Protein AF-I4HE65-F1 (afdb_monomer_lite)

Radius of gyration: 12.99 Å; chains: 1; bounding box: 29×21×35 Å

Organism: NCBI:txid1160283

pLDDT: mean 79.61, std 14.49, range [44.88, 96.38]

InterPro domains:
  IPR002636 Protein from unkown function DUF29 [PF01724] (11-68)
  IPR002636 Protein from unkown function DUF29 [PTHR34235] (2-67)

Foldseek 3Di:
DVVLLVVLVVCCVVPVPVSVVVQVVCVVVVVVVNDNVPVVVVVLVVVCVVVVPPSVVVVVVVVCVVVVVVVVVD

Structure (mmCIF, N/CA/C/O backbone):
data_AF-I4HE65-F1
#
_entry.id   AF-I4HE65-F1
#
loop_
_atom_site.group_PDB
_atom_site.id
_atom_site.type_symbol
_atom_site.label_atom_id
_atom_site.label_alt_id
_atom_site.label_comp_id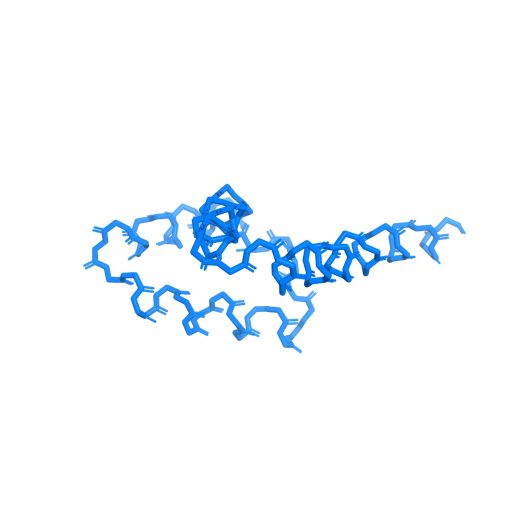
_atom_site.label_asym_id
_atom_site.label_entity_id
_atom_site.label_seq_id
_atom_site.pdbx_PDB_ins_code
_atom_site.Cartn_x
_atom_site.Cartn_y
_atom_site.Cartn_z
_atom_site.occupancy
_atom_site.B_iso_or_equiv
_atom_site.auth_seq_id
_atom_site.auth_comp_id
_atom_site.auth_asym_id
_atom_site.auth_atom_id
_atom_site.pdbx_PDB_model_num
ATOM 1 N N . MET A 1 1 ? -9.332 9.641 -15.281 1.00 60.19 1 MET A N 1
ATOM 2 C CA . MET A 1 1 ? -8.285 9.057 -14.411 1.00 60.19 1 MET A CA 1
ATOM 3 C C . MET A 1 1 ? -8.392 9.561 -12.975 1.00 60.19 1 MET A C 1
ATOM 5 O O . MET A 1 1 ? -8.663 8.741 -12.114 1.00 60.19 1 MET A O 1
ATOM 9 N N . MET A 1 2 ? -8.327 10.876 -12.714 1.00 66.50 2 MET A N 1
ATOM 10 C CA . MET A 1 2 ? -8.432 11.459 -11.355 1.00 66.50 2 MET A CA 1
ATOM 11 C C . MET A 1 2 ? -9.675 11.029 -10.548 1.00 66.50 2 MET A C 1
ATOM 13 O O . MET A 1 2 ? -9.594 10.865 -9.336 1.00 66.50 2 MET A O 1
ATOM 17 N N . GLN A 1 3 ? -10.801 10.795 -11.231 1.00 80.31 3 GLN A N 1
ATOM 18 C CA . GLN A 1 3 ? -12.053 10.319 -10.628 1.00 80.31 3 GLN A CA 1
ATOM 19 C C . GLN A 1 3 ? -11.951 8.894 -10.060 1.00 80.31 3 GLN A C 1
ATOM 21 O O . GLN A 1 3 ? -12.539 8.606 -9.026 1.00 80.31 3 GLN A O 1
ATOM 26 N N . ARG A 1 4 ? -11.180 8.003 -10.702 1.00 88.00 4 ARG A N 1
ATOM 27 C CA . ARG A 1 4 ? -11.068 6.606 -10.258 1.00 88.00 4 ARG A CA 1
ATOM 28 C C . ARG A 1 4 ? -10.199 6.473 -9.013 1.00 88.00 4 ARG A C 1
ATOM 30 O O . ARG A 1 4 ? -10.571 5.739 -8.113 1.00 88.00 4 ARG A O 1
ATOM 37 N N . ILE A 1 5 ? -9.111 7.240 -8.936 1.00 91.50 5 ILE A N 1
ATOM 38 C CA . ILE A 1 5 ? -8.266 7.290 -7.736 1.00 91.50 5 ILE A CA 1
ATOM 39 C C . ILE A 1 5 ? -9.071 7.834 -6.547 1.00 91.50 5 ILE A C 1
ATOM 41 O O . ILE A 1 5 ? -9.008 7.264 -5.469 1.00 91.50 5 ILE A O 1
ATOM 45 N N . HIS A 1 6 ? -9.886 8.880 -6.741 1.00 91.88 6 HIS A N 1
ATOM 46 C CA . HIS A 1 6 ? -10.746 9.404 -5.668 1.00 91.88 6 HIS A CA 1
ATOM 47 C C . HIS A 1 6 ? -11.797 8.393 -5.198 1.00 91.88 6 HIS A C 1
ATOM 49 O O . HIS A 1 6 ? -12.029 8.283 -4.000 1.00 91.88 6 HIS A O 1
ATOM 55 N N . ALA A 1 7 ? -12.413 7.647 -6.118 1.00 92.81 7 ALA A N 1
ATOM 56 C CA . ALA A 1 7 ? -13.343 6.582 -5.753 1.00 92.81 7 ALA A CA 1
ATOM 57 C C . ALA A 1 7 ? -12.644 5.456 -4.975 1.00 92.81 7 ALA A C 1
ATOM 59 O O . ALA A 1 7 ? -13.209 4.951 -4.013 1.00 92.81 7 ALA A O 1
ATOM 60 N N . LEU A 1 8 ? -11.408 5.103 -5.351 1.00 94.00 8 LEU A N 1
ATOM 61 C CA . LEU A 1 8 ? -10.604 4.130 -4.610 1.00 94.00 8 LEU A CA 1
ATOM 62 C C . LEU A 1 8 ? -10.277 4.642 -3.198 1.00 94.00 8 LEU A C 1
ATOM 64 O O . LEU A 1 8 ? -10.481 3.912 -2.240 1.00 94.00 8 LEU A O 1
ATOM 68 N N . LYS A 1 9 ? -9.879 5.913 -3.058 1.00 95.06 9 LYS A N 1
ATOM 69 C CA . LYS A 1 9 ? -9.647 6.545 -1.748 1.00 95.06 9 LYS A CA 1
ATOM 70 C C . LYS A 1 9 ? -10.882 6.490 -0.856 1.00 95.06 9 LYS A C 1
ATOM 72 O O . LYS A 1 9 ? -10.787 6.153 0.311 1.00 95.06 9 LYS A O 1
ATOM 77 N N . GLN A 1 10 ? -12.056 6.794 -1.405 1.00 95.38 10 GLN A N 1
ATOM 78 C CA . GLN A 1 10 ? -13.309 6.680 -0.654 1.00 95.38 10 GLN A CA 1
ATOM 79 C C . GLN A 1 10 ? -13.635 5.233 -0.283 1.00 95.38 10 GLN A C 1
ATOM 81 O O . GLN A 1 10 ? -14.186 4.995 0.785 1.00 95.38 10 GLN A O 1
ATOM 86 N N . LEU A 1 11 ? -13.315 4.280 -1.161 1.00 95.25 11 LEU A N 1
ATOM 87 C CA . LEU A 1 11 ? -13.543 2.867 -0.900 1.00 95.25 11 LEU A CA 1
ATOM 88 C C . LEU A 1 11 ? -12.669 2.362 0.248 1.00 95.25 11 LEU A C 1
ATOM 90 O O . LEU A 1 11 ? -13.181 1.620 1.068 1.00 95.25 11 LEU A O 1
ATOM 94 N N . TYR A 1 12 ? -11.416 2.811 0.352 1.00 95.50 12 TYR A N 1
ATOM 95 C CA . TYR A 1 12 ? -10.544 2.490 1.486 1.00 95.50 12 TYR A CA 1
ATOM 96 C C . TYR A 1 12 ? -11.182 2.869 2.833 1.00 95.50 12 TYR A C 1
ATOM 98 O O . TYR A 1 12 ? -11.247 2.049 3.740 1.00 95.50 12 TYR A O 1
ATOM 106 N N . GLU A 1 13 ? -11.751 4.074 2.929 1.00 95.06 13 GLU A N 1
ATOM 107 C CA . GLU A 1 13 ? -12.384 4.575 4.160 1.00 95.06 13 GLU A CA 1
ATOM 108 C C . GLU A 1 13 ? -13.675 3.834 4.551 1.00 95.06 13 GLU A C 1
ATOM 110 O O . GLU A 1 13 ? -14.100 3.877 5.707 1.00 95.06 13 GLU A O 1
ATOM 115 N N . ILE A 1 14 ? -14.359 3.223 3.579 1.00 94.69 14 ILE A N 1
ATOM 116 C CA . ILE A 1 14 ? -15.694 2.634 3.764 1.00 94.69 14 ILE A CA 1
ATOM 117 C C . ILE A 1 14 ? -15.628 1.103 3.849 1.00 94.69 14 ILE A C 1
ATOM 119 O O . ILE A 1 14 ? -16.388 0.506 4.612 1.00 94.69 14 ILE A O 1
ATOM 123 N N . ASP A 1 15 ? -14.765 0.481 3.047 1.00 93.62 15 ASP A N 1
ATOM 124 C CA . ASP A 1 15 ? -14.581 -0.966 2.916 1.00 93.62 15 ASP A CA 1
ATOM 125 C C . ASP A 1 15 ? -13.153 -1.272 2.414 1.00 93.62 15 ASP A C 1
ATOM 127 O O . ASP A 1 15 ? -12.885 -1.443 1.216 1.00 93.62 15 ASP A O 1
ATOM 131 N N . ASP A 1 16 ? -12.223 -1.335 3.364 1.00 87.62 16 ASP A N 1
ATOM 132 C CA . ASP A 1 16 ? -10.805 -1.648 3.172 1.00 87.62 16 ASP A CA 1
ATOM 133 C C . ASP A 1 16 ? -10.588 -3.017 2.496 1.00 87.62 16 ASP A C 1
ATOM 135 O O . ASP A 1 16 ? -9.719 -3.177 1.632 1.00 87.62 16 ASP A O 1
ATOM 139 N N . SER A 1 17 ? -11.428 -4.007 2.812 1.00 88.56 17 SER A N 1
ATOM 140 C CA . SER A 1 17 ? -11.374 -5.340 2.207 1.00 88.56 17 SER A CA 1
ATOM 141 C C . SER A 1 17 ? -11.692 -5.303 0.710 1.00 88.56 17 SER A C 1
ATOM 143 O O . SER A 1 17 ? -10.977 -5.902 -0.107 1.00 88.56 17 SER A O 1
ATOM 145 N N . GLN A 1 18 ? -12.743 -4.573 0.326 1.00 92.56 18 GLN A N 1
ATOM 146 C CA . GLN A 1 18 ? -13.102 -4.390 -1.076 1.00 92.56 18 GLN A CA 1
ATOM 147 C C . GLN A 1 18 ? -12.051 -3.553 -1.814 1.00 92.56 18 GLN A C 1
ATOM 149 O O . GLN A 1 18 ? -11.670 -3.897 -2.941 1.00 92.56 18 GLN A O 1
ATOM 154 N N . TRP A 1 19 ? -11.539 -2.501 -1.173 1.00 96.38 19 TRP A N 1
ATOM 155 C CA . TRP A 1 19 ? -10.437 -1.697 -1.696 1.00 96.38 19 TRP A CA 1
ATOM 156 C C . TRP A 1 19 ? -9.199 -2.549 -1.994 1.00 96.38 19 TRP A C 1
ATOM 158 O O . TRP A 1 19 ? -8.631 -2.441 -3.084 1.00 96.38 19 TRP A O 1
ATOM 168 N N . LEU A 1 20 ? -8.812 -3.455 -1.092 1.00 91.38 20 LEU A N 1
ATOM 169 C CA . LEU A 1 20 ? -7.652 -4.325 -1.287 1.00 91.38 20 LEU A CA 1
ATOM 170 C C . LEU A 1 20 ? -7.844 -5.232 -2.511 1.00 91.38 20 LEU A C 1
ATOM 172 O O . LEU A 1 20 ? -6.926 -5.403 -3.317 1.00 91.38 20 L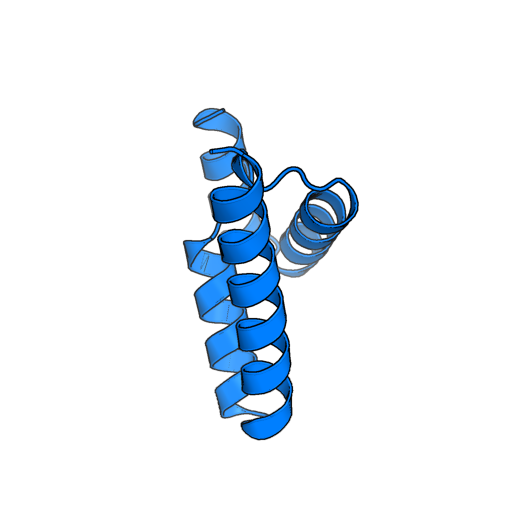EU A O 1
ATOM 176 N N . GLY A 1 21 ? -9.049 -5.778 -2.693 1.00 91.94 21 GLY A N 1
ATOM 177 C CA . GLY A 1 21 ? -9.399 -6.579 -3.867 1.00 91.94 21 GLY A CA 1
ATOM 178 C C . GLY A 1 21 ? -9.276 -5.803 -5.185 1.00 91.94 21 GLY A C 1
ATOM 179 O O . GLY A 1 21 ? -8.679 -6.300 -6.147 1.00 91.94 21 GLY A O 1
ATOM 180 N N . GLU A 1 22 ? -9.793 -4.574 -5.225 1.00 93.94 22 GLU A N 1
ATOM 181 C CA . GLU A 1 22 ? -9.676 -3.664 -6.374 1.00 93.94 22 GLU A CA 1
ATOM 182 C C . GLU A 1 22 ? -8.210 -3.301 -6.655 1.00 93.94 22 GLU A C 1
ATOM 184 O O . GLU A 1 22 ? -7.743 -3.429 -7.790 1.00 93.94 22 GLU A O 1
ATOM 189 N N . THR A 1 23 ? -7.452 -2.931 -5.622 1.00 92.56 23 THR A N 1
ATOM 190 C CA . THR A 1 23 ? -6.026 -2.590 -5.703 1.00 92.56 23 THR A CA 1
ATOM 191 C C . THR A 1 23 ? -5.198 -3.759 -6.244 1.00 92.56 23 THR A C 1
ATOM 193 O O . THR A 1 23 ? -4.399 -3.584 -7.168 1.00 92.56 23 THR A O 1
ATOM 196 N N . VAL A 1 24 ? -5.443 -4.986 -5.771 1.00 90.75 24 VAL A N 1
ATOM 197 C CA . VAL A 1 24 ? -4.800 -6.204 -6.297 1.00 90.75 24 VAL A CA 1
ATOM 198 C C . VAL A 1 24 ? -5.177 -6.455 -7.759 1.00 90.75 24 VAL A C 1
ATOM 200 O O . VAL A 1 24 ? -4.323 -6.846 -8.559 1.00 90.75 24 VAL A O 1
ATOM 203 N N . SER A 1 25 ? -6.435 -6.226 -8.138 1.00 93.00 25 SER A N 1
ATOM 204 C CA . SER A 1 25 ? -6.882 -6.357 -9.528 1.00 93.00 25 SER A CA 1
ATOM 205 C C . SER A 1 25 ? -6.167 -5.363 -10.450 1.00 93.00 25 SER A C 1
ATOM 207 O O . SER A 1 25 ? -5.677 -5.741 -11.517 1.00 93.00 25 SER A O 1
ATOM 209 N N . LEU A 1 26 ? -6.029 -4.105 -10.025 1.00 93.31 26 LEU A N 1
ATOM 210 C CA . LEU A 1 26 ? -5.307 -3.072 -10.772 1.00 93.31 26 LEU A CA 1
ATOM 211 C C . LEU A 1 26 ? -3.820 -3.417 -10.930 1.00 93.31 26 LEU A C 1
ATOM 213 O O . LEU A 1 26 ? -3.278 -3.272 -12.028 1.00 93.31 26 LEU A O 1
ATOM 217 N N . LEU A 1 27 ? -3.182 -3.935 -9.874 1.00 87.44 27 LEU A N 1
ATOM 218 C CA . LEU A 1 27 ? -1.798 -4.415 -9.917 1.00 87.44 27 LEU A CA 1
ATOM 219 C C . LEU A 1 27 ? -1.628 -5.570 -10.913 1.00 87.44 27 LEU A C 1
ATOM 221 O O . LEU A 1 27 ? -0.746 -5.515 -11.769 1.00 87.44 27 LEU A O 1
ATOM 225 N N . ARG A 1 28 ? -2.505 -6.583 -10.866 1.00 88.50 28 ARG A N 1
ATOM 226 C CA . ARG A 1 28 ? -2.478 -7.730 -11.797 1.00 88.50 28 ARG A CA 1
ATOM 227 C C . ARG A 1 28 ? -2.654 -7.327 -13.257 1.00 88.50 28 ARG A C 1
ATOM 229 O O . ARG A 1 28 ? -2.113 -7.989 -14.133 1.00 88.50 28 ARG A O 1
ATOM 236 N N . ASN A 1 29 ? -3.398 -6.254 -13.510 1.00 91.56 29 ASN A N 1
ATOM 237 C CA . ASN A 1 29 ? -3.645 -5.735 -14.853 1.00 91.56 29 ASN A CA 1
ATOM 238 C C . ASN A 1 29 ? -2.651 -4.636 -15.269 1.00 91.56 29 ASN A C 1
ATOM 240 O O . ASN A 1 29 ? -2.840 -4.014 -16.314 1.00 91.56 29 ASN A O 1
ATOM 244 N N . HIS A 1 30 ? -1.607 -4.380 -14.471 1.00 87.94 30 HIS A N 1
ATOM 245 C CA . HIS A 1 30 ? -0.574 -3.371 -14.735 1.00 87.94 30 HIS A CA 1
ATOM 246 C C . HIS A 1 30 ? -1.147 -1.944 -14.883 1.00 87.94 30 HIS A C 1
ATOM 248 O O . HIS A 1 30 ? -0.582 -1.080 -15.556 1.00 87.94 30 HIS A O 1
ATOM 254 N N . GLN A 1 31 ? -2.285 -1.664 -14.242 1.00 89.94 31 GLN A N 1
ATOM 255 C CA . GLN A 1 31 ? -3.012 -0.396 -14.339 1.00 89.94 31 GLN A CA 1
ATOM 256 C C . GLN A 1 31 ? -2.545 0.621 -13.286 1.00 89.94 31 GLN A C 1
ATOM 258 O O . GLN A 1 31 ? -3.354 1.227 -12.585 1.00 89.94 31 GLN A O 1
ATOM 263 N N . PHE A 1 32 ? -1.232 0.836 -13.185 1.00 86.62 32 PHE A N 1
ATOM 264 C CA . PHE A 1 32 ? -0.610 1.601 -12.093 1.00 86.62 32 PHE A CA 1
ATOM 265 C C . PHE A 1 32 ? -1.091 3.054 -11.979 1.00 86.62 32 PHE A C 1
ATOM 267 O O . PHE A 1 32 ? -1.186 3.591 -10.883 1.00 86.62 32 PHE A O 1
ATOM 274 N N . GLN A 1 33 ? -1.475 3.680 -13.095 1.00 89.12 33 GLN A N 1
ATOM 275 C CA . GLN A 1 33 ? -1.978 5.062 -13.134 1.00 89.12 33 GLN A CA 1
ATOM 276 C C . GLN A 1 33 ? -3.339 5.252 -12.442 1.00 89.12 33 GLN A C 1
ATOM 278 O O . GLN A 1 33 ? -3.825 6.375 -12.334 1.00 89.12 33 GLN A O 1
ATOM 283 N N . GLN A 1 34 ? -3.994 4.160 -12.045 1.00 91.38 34 GLN A N 1
ATOM 284 C CA . GLN A 1 34 ? -5.293 4.168 -11.373 1.00 91.38 34 GLN A CA 1
ATOM 285 C C . GLN A 1 34 ? -5.187 3.761 -9.901 1.00 91.38 34 GLN A C 1
ATOM 287 O O . GLN A 1 34 ? -6.211 3.725 -9.224 1.00 91.38 34 GLN A O 1
ATOM 292 N N . LEU A 1 35 ? -3.977 3.449 -9.427 1.00 91.12 35 LEU A N 1
ATOM 293 C CA . LEU A 1 35 ? -3.748 3.064 -8.046 1.00 91.12 35 LEU A CA 1
ATOM 294 C C . LEU A 1 35 ? -3.864 4.259 -7.116 1.00 91.12 35 LEU A C 1
ATOM 296 O O . LEU A 1 35 ? -3.429 5.374 -7.412 1.00 91.12 35 LEU A O 1
ATOM 300 N N . ASP A 1 36 ? -4.390 3.960 -5.945 1.00 92.69 36 ASP A N 1
ATOM 301 C CA . ASP A 1 36 ? -4.297 4.807 -4.782 1.00 92.69 36 ASP A CA 1
ATOM 302 C C . ASP A 1 36 ? -3.011 4.490 -4.021 1.00 92.69 36 ASP A C 1
ATOM 304 O O . ASP A 1 36 ? -2.966 3.646 -3.129 1.00 92.69 36 ASP A O 1
ATOM 308 N N . LEU A 1 37 ? -1.921 5.111 -4.467 1.00 89.38 37 LEU A N 1
ATOM 309 C CA . LEU A 1 37 ? -0.587 4.819 -3.947 1.00 89.38 37 LEU A CA 1
ATOM 310 C C . LEU A 1 37 ? -0.413 5.231 -2.483 1.00 89.38 37 LEU A C 1
ATOM 312 O O . LEU A 1 37 ? 0.424 4.650 -1.808 1.00 89.38 37 LEU A O 1
ATOM 316 N N . GLU A 1 38 ? -1.175 6.213 -2.005 1.00 90.44 38 GLU A N 1
ATOM 317 C CA . GLU A 1 38 ? -1.061 6.736 -0.641 1.00 90.44 38 GLU A CA 1
ATOM 318 C C . GLU A 1 38 ? -1.494 5.679 0.380 1.00 90.44 38 GLU A C 1
ATOM 320 O O . GLU A 1 38 ? -0.663 5.221 1.162 1.00 90.44 38 GLU A O 1
ATOM 325 N N . HIS A 1 39 ? -2.730 5.188 0.270 1.00 92.38 39 HIS A N 1
ATOM 326 C CA . HIS A 1 39 ? -3.230 4.128 1.147 1.00 92.38 39 HIS A CA 1
ATOM 327 C C . HIS A 1 39 ? -2.527 2.784 0.903 1.00 92.38 39 HIS A C 1
ATOM 329 O O . HIS A 1 39 ? -2.321 2.013 1.833 1.00 92.38 39 HIS A O 1
ATOM 335 N N . LEU A 1 40 ? -2.063 2.501 -0.325 1.00 90.62 40 LEU A N 1
ATOM 336 C CA . LEU A 1 40 ? -1.246 1.307 -0.577 1.00 90.62 40 LEU A CA 1
ATOM 337 C C . LEU A 1 40 ? 0.099 1.349 0.161 1.00 90.62 40 LEU A C 1
ATOM 339 O O . LEU A 1 40 ? 0.563 0.312 0.627 1.00 90.62 40 LEU A O 1
ATOM 343 N N . ILE A 1 41 ? 0.742 2.514 0.257 1.00 87.56 41 ILE A N 1
ATOM 344 C CA . ILE A 1 41 ? 1.976 2.660 1.037 1.00 87.56 41 ILE A CA 1
ATOM 345 C C . ILE A 1 41 ? 1.674 2.500 2.529 1.00 87.56 41 ILE A C 1
ATOM 347 O O . ILE A 1 41 ? 2.397 1.762 3.192 1.00 87.56 41 ILE A O 1
ATOM 351 N N . GLU A 1 42 ? 0.609 3.126 3.030 1.00 87.94 42 GLU A N 1
ATOM 352 C CA . GLU A 1 42 ? 0.177 3.026 4.431 1.00 87.94 42 GLU A CA 1
ATOM 353 C C . GLU A 1 42 ? -0.067 1.572 4.861 1.00 87.94 42 GLU A C 1
ATOM 355 O O . GLU A 1 42 ? 0.556 1.093 5.809 1.00 87.94 42 GLU A O 1
ATOM 360 N N . GLU A 1 43 ? -0.862 0.825 4.092 1.00 86.50 43 GLU A N 1
ATOM 361 C CA . GLU A 1 43 ? -1.157 -0.590 4.346 1.00 86.50 43 GLU A CA 1
ATOM 362 C C . GLU A 1 43 ? 0.097 -1.462 4.354 1.00 86.50 43 GLU A C 1
ATOM 364 O O . GLU A 1 43 ? 0.265 -2.368 5.177 1.00 86.50 43 GLU A O 1
ATOM 369 N N . LEU A 1 44 ? 1.029 -1.180 3.443 1.00 81.56 44 LEU A N 1
ATOM 370 C CA . LEU A 1 44 ? 2.304 -1.872 3.433 1.00 81.56 44 LEU A CA 1
ATOM 371 C C . LEU A 1 44 ? 3.123 -1.511 4.677 1.00 81.56 44 LEU A C 1
ATOM 373 O O . LEU A 1 44 ? 3.640 -2.412 5.331 1.00 81.56 44 LEU A O 1
ATOM 377 N N . GLU A 1 45 ? 3.230 -0.239 5.053 1.00 80.75 45 GLU A N 1
ATOM 378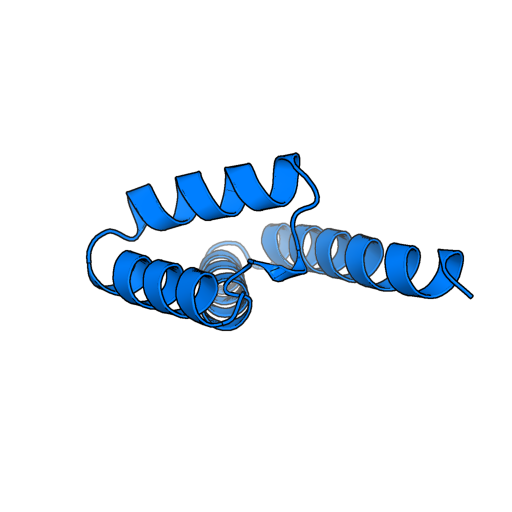 C CA . GLU A 1 45 ? 3.939 0.174 6.268 1.00 80.75 45 GLU A CA 1
ATOM 379 C C . GLU A 1 45 ? 3.358 -0.466 7.535 1.00 80.75 45 GLU A C 1
ATOM 381 O O . GLU A 1 45 ? 4.126 -0.911 8.396 1.00 80.75 45 GLU A O 1
ATOM 386 N N . ASP A 1 46 ? 2.037 -0.587 7.629 1.00 79.75 46 ASP A N 1
ATOM 387 C CA . ASP A 1 46 ? 1.350 -1.203 8.762 1.00 79.75 46 ASP A CA 1
ATOM 388 C C . ASP A 1 46 ? 1.544 -2.721 8.810 1.00 79.75 46 ASP A C 1
ATOM 390 O O . ASP A 1 46 ? 1.975 -3.255 9.842 1.00 79.75 46 ASP A O 1
ATOM 394 N N . LEU A 1 47 ? 1.426 -3.414 7.672 1.00 72.94 47 LEU A N 1
ATOM 395 C CA . LEU A 1 47 ? 1.863 -4.810 7.543 1.00 72.94 47 LEU A CA 1
ATOM 396 C C . LEU A 1 47 ? 3.346 -4.974 7.929 1.00 72.94 47 LEU A C 1
ATOM 398 O O . LEU A 1 47 ? 3.758 -6.010 8.459 1.00 72.94 47 LEU A O 1
ATOM 402 N N . GLY A 1 48 ? 4.172 -3.959 7.667 1.00 61.19 48 GLY A N 1
ATOM 403 C CA . GLY A 1 48 ? 5.595 -3.933 7.978 1.00 61.19 48 GLY A CA 1
ATOM 404 C C . GLY A 1 48 ? 5.848 -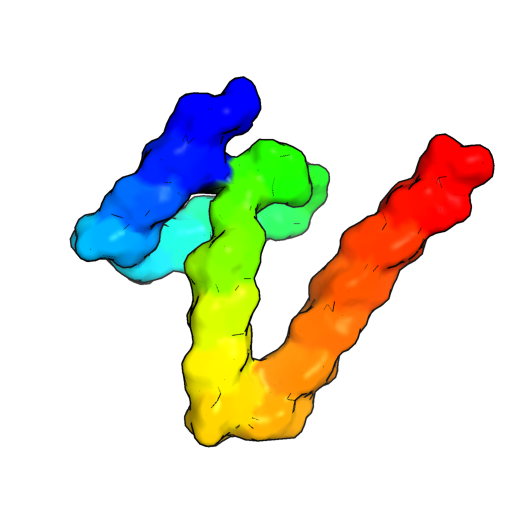3.746 9.466 1.00 61.19 48 GLY A C 1
ATOM 405 O O . GLY A 1 48 ? 6.749 -4.369 10.019 1.00 61.19 48 GLY A O 1
ATOM 406 N N . LYS A 1 49 ? 5.036 -2.965 10.171 1.00 66.56 49 LYS A N 1
ATOM 407 C CA . LYS A 1 49 ? 5.123 -2.866 11.634 1.00 66.56 49 LYS A CA 1
ATOM 408 C C . LYS A 1 49 ? 4.822 -4.214 12.295 1.00 66.56 49 LYS A C 1
ATOM 410 O O . LYS A 1 49 ? 5.523 -4.575 13.242 1.00 66.56 49 LYS A O 1
ATOM 415 N N . GLU A 1 50 ? 3.887 -4.991 11.747 1.00 62.66 50 GLU A N 1
ATOM 416 C CA . GLU A 1 50 ? 3.536 -6.326 12.253 1.00 62.66 50 GLU A CA 1
ATOM 417 C C . GLU A 1 50 ? 4.478 -7.451 11.770 1.00 62.66 50 GLU A C 1
ATOM 419 O O . GLU A 1 50 ? 4.703 -8.428 12.489 1.00 62.66 50 GLU A O 1
ATOM 424 N N . LYS A 1 51 ? 5.077 -7.327 10.573 1.00 56.50 51 LYS A N 1
ATOM 425 C CA . LYS A 1 51 ? 5.961 -8.332 9.940 1.00 56.50 51 LYS A CA 1
ATOM 426 C C . LYS A 1 51 ? 7.146 -7.695 9.194 1.00 56.50 51 LYS A C 1
ATOM 428 O O . LYS A 1 51 ? 7.343 -7.946 8.003 1.00 56.50 51 LYS A O 1
ATOM 433 N N . LYS A 1 52 ? 7.970 -6.914 9.908 1.00 57.56 52 LYS A N 1
ATOM 434 C CA . LYS A 1 52 ? 9.075 -6.045 9.411 1.00 57.56 52 LYS A CA 1
ATOM 435 C C . LYS A 1 52 ? 9.868 -6.519 8.194 1.00 57.56 52 LYS A C 1
ATOM 437 O O . LYS A 1 52 ? 10.223 -5.702 7.353 1.00 57.56 52 LYS A O 1
ATOM 442 N N . ASN A 1 53 ? 10.136 -7.814 8.065 1.00 58.12 53 ASN A N 1
ATOM 443 C CA . ASN A 1 53 ? 10.980 -8.336 6.989 1.00 58.12 53 ASN A CA 1
ATOM 444 C C . ASN A 1 53 ? 10.210 -8.700 5.705 1.00 58.12 53 ASN A C 1
ATOM 446 O O . ASN A 1 53 ? 10.794 -8.677 4.626 1.00 58.12 53 ASN A O 1
ATOM 450 N N . ALA A 1 54 ? 8.920 -9.037 5.794 1.00 58.88 54 ALA A N 1
ATOM 451 C CA . ALA A 1 54 ? 8.139 -9.493 4.639 1.00 58.88 54 ALA A CA 1
ATOM 452 C C . ALA A 1 54 ? 7.688 -8.322 3.754 1.00 58.88 54 ALA A C 1
ATOM 454 O O . ALA A 1 54 ? 7.759 -8.393 2.529 1.00 58.88 54 ALA A O 1
ATOM 455 N N . VAL A 1 55 ? 7.290 -7.218 4.384 1.00 61.81 55 VAL A N 1
ATOM 456 C CA . VAL A 1 55 ? 6.858 -6.008 3.681 1.00 61.81 55 VAL A CA 1
ATOM 457 C C . VAL A 1 55 ? 8.000 -5.313 2.978 1.00 61.81 55 VAL A C 1
ATOM 459 O O . VAL A 1 55 ? 7.825 -4.924 1.833 1.00 61.81 55 VAL A O 1
ATOM 462 N N . ALA A 1 56 ? 9.169 -5.184 3.610 1.00 63.78 56 ALA A N 1
ATOM 463 C CA . ALA A 1 56 ? 10.306 -4.514 2.984 1.00 63.78 56 ALA A CA 1
ATOM 464 C C . ALA A 1 56 ? 10.657 -5.153 1.628 1.00 63.78 56 ALA A C 1
ATOM 466 O O . ALA A 1 56 ? 10.908 -4.448 0.657 1.00 63.78 56 ALA A O 1
ATOM 467 N N . SER A 1 57 ? 10.579 -6.486 1.541 1.00 64.88 57 SER A N 1
ATOM 468 C CA . SER A 1 57 ? 10.817 -7.230 0.301 1.00 64.88 57 SER A CA 1
ATOM 469 C C . SER A 1 57 ? 9.718 -7.016 -0.749 1.00 64.88 57 SER A C 1
ATOM 471 O O . SER A 1 57 ? 10.025 -6.886 -1.935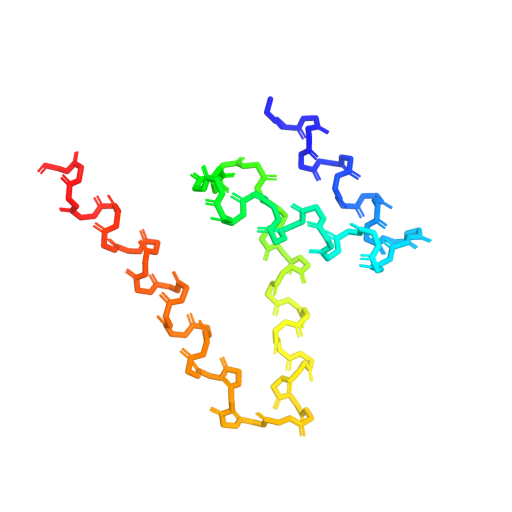 1.00 64.88 57 SER A O 1
ATOM 473 N N . LEU A 1 58 ? 8.449 -6.940 -0.332 1.00 72.19 58 LEU A N 1
ATOM 474 C CA . LEU A 1 58 ? 7.334 -6.673 -1.243 1.00 72.19 58 LEU A CA 1
ATOM 475 C C . LEU A 1 58 ? 7.366 -5.226 -1.758 1.00 72.19 58 LEU A C 1
ATOM 477 O O . LEU A 1 58 ? 7.209 -4.999 -2.955 1.00 72.19 58 LEU A O 1
ATOM 481 N N . LEU A 1 59 ? 7.642 -4.261 -0.876 1.00 70.31 59 LEU A N 1
ATOM 482 C CA . LEU A 1 59 ? 7.796 -2.847 -1.213 1.00 70.31 59 LEU A CA 1
ATOM 483 C C . LEU A 1 59 ? 8.960 -2.646 -2.185 1.00 70.31 59 LEU A C 1
ATOM 485 O O . LEU A 1 59 ? 8.814 -1.962 -3.194 1.00 70.31 59 LEU A O 1
ATOM 489 N N . GLU A 1 60 ? 10.096 -3.300 -1.927 1.00 75.31 60 GLU A N 1
ATOM 490 C CA . GLU A 1 60 ? 11.243 -3.295 -2.833 1.00 75.31 60 GLU A CA 1
ATOM 491 C C . GLU A 1 60 ? 10.871 -3.870 -4.205 1.00 75.31 60 GLU A C 1
ATOM 493 O O . GLU A 1 60 ? 11.239 -3.292 -5.226 1.00 75.31 60 GLU A O 1
ATOM 498 N N . GLN A 1 61 ? 10.119 -4.974 -4.262 1.00 73.25 61 GLN A N 1
ATOM 499 C CA . GLN A 1 61 ? 9.657 -5.543 -5.531 1.00 73.25 61 GLN A CA 1
ATOM 500 C C . GLN A 1 61 ? 8.723 -4.603 -6.290 1.00 73.25 61 GLN A C 1
ATOM 502 O O . GLN A 1 61 ? 8.912 -4.423 -7.495 1.00 73.25 61 GLN A O 1
ATOM 507 N N . VAL A 1 62 ? 7.761 -3.982 -5.604 1.00 77.88 62 VAL A N 1
ATOM 508 C CA . VAL A 1 62 ? 6.830 -3.019 -6.206 1.00 77.88 62 VAL A CA 1
ATOM 509 C C . VAL A 1 62 ? 7.595 -1.806 -6.729 1.00 77.88 62 VAL A C 1
ATOM 511 O O . VAL A 1 62 ? 7.466 -1.476 -7.904 1.00 77.88 62 VAL A O 1
ATOM 514 N N . ILE A 1 63 ? 8.465 -1.195 -5.918 1.00 76.25 63 ILE A N 1
ATOM 515 C CA . ILE A 1 63 ? 9.305 -0.061 -6.334 1.00 76.25 63 ILE A CA 1
ATOM 516 C C . ILE A 1 63 ? 10.205 -0.457 -7.504 1.00 76.25 63 ILE A C 1
ATOM 518 O O . ILE A 1 63 ? 10.307 0.283 -8.477 1.00 76.25 63 ILE A O 1
ATOM 522 N N . ARG A 1 64 ? 10.820 -1.641 -7.467 1.00 73.81 64 ARG A N 1
ATOM 523 C CA . ARG A 1 64 ? 11.634 -2.158 -8.571 1.00 73.81 64 ARG A CA 1
ATOM 524 C C . ARG A 1 64 ? 10.809 -2.314 -9.846 1.00 73.81 64 ARG A C 1
ATOM 526 O O . ARG A 1 64 ? 11.295 -1.943 -10.905 1.00 73.81 64 ARG A O 1
ATOM 533 N N . HIS A 1 65 ? 9.585 -2.833 -9.767 1.00 71.69 65 HIS A N 1
ATOM 534 C CA . HIS A 1 65 ? 8.700 -2.951 -10.930 1.00 71.69 65 HIS A CA 1
ATOM 535 C C . HIS A 1 65 ? 8.301 -1.579 -11.474 1.00 71.69 65 HIS A C 1
ATOM 537 O O . HIS A 1 65 ? 8.353 -1.369 -12.683 1.00 71.69 65 HIS A O 1
ATOM 543 N N . LEU A 1 66 ? 7.985 -0.630 -10.592 1.00 69.75 66 LEU A N 1
ATOM 544 C CA . LEU A 1 66 ? 7.660 0.739 -10.980 1.00 69.75 66 LEU A CA 1
ATOM 545 C C . LEU A 1 66 ? 8.860 1.442 -11.633 1.00 69.75 66 LEU A C 1
ATOM 547 O O . LEU A 1 66 ? 8.697 2.044 -12.684 1.00 69.75 66 LEU A O 1
ATOM 551 N N . LEU A 1 67 ? 10.069 1.313 -11.080 1.00 68.38 67 LEU A N 1
ATOM 552 C CA . LEU A 1 67 ? 11.287 1.934 -11.618 1.00 68.38 67 LEU A CA 1
ATOM 553 C C . LEU A 1 67 ? 11.775 1.282 -12.918 1.00 68.38 67 LEU A C 1
ATOM 555 O O . LEU A 1 67 ? 12.232 1.985 -13.815 1.00 68.38 67 LEU A O 1
ATOM 559 N N . ILE A 1 68 ? 11.676 -0.045 -13.038 1.00 62.09 68 ILE A N 1
ATOM 560 C CA . ILE A 1 68 ? 12.057 -0.768 -14.260 1.00 62.09 68 ILE A CA 1
ATOM 561 C C . ILE A 1 68 ? 11.125 -0.402 -15.418 1.00 62.09 68 ILE A C 1
ATOM 563 O O . ILE A 1 68 ? 11.602 -0.210 -16.531 1.00 62.09 68 ILE A O 1
ATOM 567 N N . ILE A 1 69 ? 9.818 -0.262 -15.175 1.00 56.59 69 ILE A N 1
ATOM 568 C CA . ILE A 1 69 ? 8.877 0.178 -16.214 1.00 56.59 69 ILE A CA 1
ATOM 569 C C . ILE A 1 69 ? 9.217 1.599 -16.680 1.00 56.59 69 ILE A C 1
ATOM 571 O O . ILE A 1 69 ? 9.185 1.852 -17.880 1.00 56.59 69 ILE A O 1
ATOM 575 N N . THR A 1 70 ? 9.616 2.496 -15.772 1.00 50.53 70 THR A N 1
ATOM 576 C CA . THR A 1 70 ? 10.046 3.856 -16.136 1.00 50.53 70 THR A CA 1
ATOM 577 C C . THR A 1 70 ? 11.345 3.862 -16.950 1.00 50.53 70 THR A C 1
ATOM 579 O O . THR A 1 70 ? 11.446 4.626 -17.8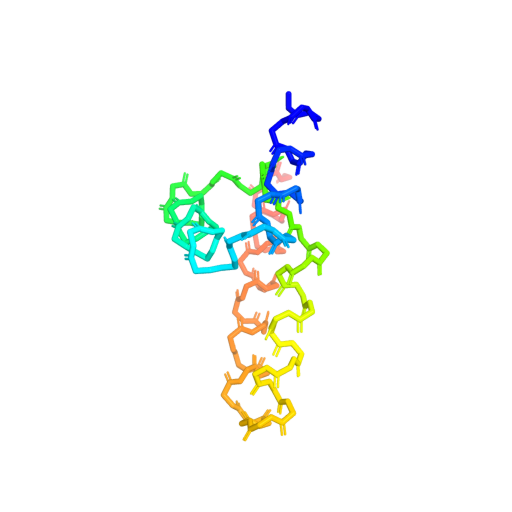94 1.00 50.53 70 THR A O 1
ATOM 582 N N . ALA A 1 71 ? 12.307 2.984 -16.644 1.00 54.84 71 ALA A N 1
ATOM 583 C CA . ALA A 1 71 ? 13.609 2.936 -17.323 1.00 54.84 71 ALA A CA 1
ATOM 584 C C . ALA A 1 71 ? 13.619 2.174 -18.667 1.00 54.84 71 ALA A C 1
ATOM 586 O O . ALA A 1 71 ? 14.583 2.281 -19.417 1.00 54.84 71 ALA A O 1
ATOM 587 N N . ILE A 1 72 ? 12.594 1.366 -18.960 1.00 53.84 72 ILE A N 1
ATOM 588 C CA . ILE A 1 72 ? 12.461 0.619 -20.231 1.00 53.84 72 ILE A CA 1
ATOM 589 C C . ILE A 1 72 ? 11.662 1.420 -21.281 1.00 53.84 72 ILE A C 1
ATOM 591 O O . ILE A 1 72 ? 11.631 1.049 -22.453 1.00 53.84 72 ILE A O 1
ATOM 595 N N . LEU A 1 73 ? 11.017 2.517 -20.875 1.00 49.97 73 LEU A N 1
ATOM 596 C CA . LEU A 1 73 ? 10.219 3.390 -21.742 1.00 49.97 73 LEU A CA 1
ATOM 597 C C . LEU A 1 73 ? 10.981 4.627 -22.269 1.00 49.97 73 LEU A C 1
ATOM 599 O O . LEU A 1 73 ? 10.361 5.424 -22.976 1.00 49.97 73 LEU A O 1
ATOM 603 N N . ASP A 1 74 ? 12.282 4.752 -21.973 1.00 44.88 74 ASP A N 1
ATOM 604 C CA . ASP A 1 74 ? 13.202 5.769 -22.522 1.00 44.88 74 ASP A CA 1
ATOM 605 C C . ASP A 1 74 ? 14.013 5.249 -23.726 1.00 44.88 74 ASP A C 1
ATOM 607 O O . ASP A 1 74 ? 14.516 4.100 -23.668 1.00 44.88 74 ASP A O 1
#

Sequence (74 aa):
MMQRIHALKQLYEIDDSQWLGETVSLLRNHQFQQLDLEHLIEELEDLGKEKKNAVASLLEQVIRHLLIITAILD

Secondary structure (DSSP, 8-state):
-HHHHHHHHHHHHH-HHHHHHHHHHHHHTT-GGG--HHHHHHHHHHHHHHSHHHHHHHHHHHHHHHHHHHHH--

=== Feature glossary ===
A reading guide for the features in this record.

Start from the sequence.

  · This is the polypeptide sequence — one letter per residue, N-terminus first. Length ranges from a few dozen residues for small domains to over a thousand for large multi-domain proteins.

Fold it, and you get atomic coordinates and the backbone conformation that goes with them.

  · Structure coordinates are given as an mmCIF _atom_site loop: one row per atom with element, residue name, chain id, sequence number, and x/y/z position in Å. Only the four main-chain atoms per residue are included here; side chains are omitted to keep the record compact.

  · Backbone dihedral angles. Every residue except chain termini has a φ (preceding-C → N → Cα → C) and a ψ (N → Cα → C → next-N). They are reported in degrees following the IUPAC sign convention. Secondary structure is essentially a statement about which (φ, ψ) basin each residue occupies.

  · The SS8 string is DSSP's per-residue secondary-structure call. α-helix (H) means an i→i+4 H-bond ladder; β-strand (E) means the residue participates in a β-sheet; 3₁₀ (G) and π (I) are tighter and wider helices; T/S are turns/bends; '-' is loop.

  · SS3 is a coarse helix/strand/coil call (letters a/b/c) made by the P-SEA algorithm from inter-Cα distances and dihedrals. It is less detailed than DSSP but needs only Cα positions.

Summarize the fold with a handful of shape descriptors and a per-residue structural alphabet.

  · Radius of gyration (Rg) is the root-mean-square distance of Cα atoms from their centroid — a single number for overall size and compactness. A globular domain of N residues has Rg ≈ 2.2·N^0.38 Å; an extended or disordered chain has a much larger Rg. The Cα contact count is the number of residue pairs whose Cα atoms are within 8 Å and are more than four positions apart in sequence — a standard proxy for tertiary packing density. The bounding box is the smallest axis-aligned box enclosing all Cα atoms.

  · The Foldseek 3Di string encodes local tertiary geometry as a 20-letter alphabet — one character per residue — derived from the relative positions of nearby Cα atoms. Unlike the amino-acid sequence, 3Di is a direct function of the 3D structure, so two proteins with the same fold have similar 3Di strings even at low sequence identity.

  · Solvent-accessible surface area (SASA) is the area in Å² traced out by the centre of a 1.4 Å probe sphere (a water molecule) rolled over the protein's van der Waals surface (Shrake–Rupley / Lee–Richards construction). Buried residues have near-zero SASA; fully exposed residues can exceed 200 Å². The total SASA scales roughly with the number of surface residues.

Ask how reliable the model is.

  · pLDDT (predicted Local Distance Difference Test) is AlphaFold's per-residue confidence score, ranging from 0 to 100. Values above 90 indicate high confidence (typically well-packed cores); 70–90 is confident; 50–70 low confidence; below 50 usually means the region is disordered or the prediction is unreliable there. AlphaFold stores pLDDT in the mmCIF B-factor column.

  · B-factor (Debye–Waller factor) reflects atomic displacement in the crystal lattice. It is an experimental observable (units Å²), not a prediction; low values mean the atom is pinned down, high values mean it moves or is heterogeneous across the crystal.

  · Predicted Aligned Error (PAE) is an AlphaFold confidence matrix: entry (i, j) is the expected error in the position of residue j, in ångströms, when the prediction is superimposed on the true structure at residue i. Low PAE within a block of residues means that block is internally rigid and well-predicted; high PAE between two blocks means their relative placement is uncertain even if each block individually is confident.

Place it in context: what it resembles, what it is annotated as, and how it looks.

  · Nearest PDB neighbors are the top structural matches found by Foldseek when searching this structure against the entire Protein Data Bank. Each hit reports a TM-score (0 to 1; >0.5 almost always implies the same fold) and an E-value. These are *structural* homologs — they may share no detectable sequence similarity.

  · Functional annotations link the protein to curated databases. InterPro entries identify conserved domains and families by matching the sequence against member-database signatures (Pfam, PROSITE, CDD, …). Gene Ontology (GO) terms describe molecular function, biological process, and cellular component in a controlled vocabulary. CATH places the structure in a hierarchical fold classification (Class/Architecture/Topology/Homologous-superfamily). The organism is the source species.

  · Three diagnostic plots accompany the record. The Cα contact map visualizes the tertiary structure as a 2D adjacency matrix (8 Å cutoff, sequence-local contacts suppressed). The Ramachandran plot shows the distribution of backbone (φ, ψ) torsions, with points in the α and β basins reflecting secondary structure content. The PAE plot shows AlphaFold's inter-residue confidence as a color matrix.

  · Six rendered views show the 3D structure from the faces of a cube — i.e. along ±x, ±y, ±z. Rendering representation is drawn randomly per protein from cartoon (secondary-structure ribbons), sticks (backbone bonds), or molecular surface; coloring is either N→C rainbow (blue at the N-terminus through red at the C-terminus) or one color per chain.